Protein AF-A0A7Z1KKK1-F1 (afdb_monomer_lite)

Sequence (90 aa):
MTQEITLTCYSLPAAPGLDNIKFEKGREHDRQALGFILPANTQLQIRQPNNNAGNARLRLLCNDSACEKSLTLNGNWQTISTTVDSVPFI

Secondary structure (DSSP, 8-state):
-PPP-------PPP-HHHHHTT--TTTT----B-SS-B-TTPPEEE--S--TT---EEEEE-S-TTT-EEEE--SS-EEE--SS-BEEE-

InterPro domains:
  IPR031161 Peptidase family M60 domain [PS51723] (29-90)

pLDDT: mean 91.44, std 7.55, range [50.34, 97.94]

Structure (mmCIF, N/CA/C/O backbone):
data_AF-A0A7Z1KKK1-F1
#
_entry.id   AF-A0A7Z1KKK1-F1
#
loop_
_atom_site.group_PDB
_atom_site.id
_atom_site.type_symbol
_atom_site.label_atom_id
_atom_site.label_alt_id
_atom_site.label_comp_id
_atom_site.label_asym_id
_atom_site.label_entity_id
_atom_site.label_seq_id
_atom_site.pdbx_PDB_ins_code
_atom_site.Cartn_x
_atom_site.Cartn_y
_atom_site.Cartn_z
_atom_site.occupancy
_atom_site.B_iso_or_equiv
_atom_site.auth_seq_id
_atom_site.auth_comp_id
_atom_site.auth_asym_id
_atom_site.auth_atom_id
_atom_site.pdbx_PDB_model_num
ATOM 1 N N . MET A 1 1 ? 3.255 8.530 22.026 1.00 50.34 1 MET A N 1
ATOM 2 C CA . MET A 1 1 ? 4.589 8.538 21.392 1.00 50.34 1 MET A CA 1
ATOM 3 C C . MET A 1 1 ? 4.355 8.167 19.937 1.00 50.34 1 MET A C 1
ATOM 5 O O . MET A 1 1 ? 3.809 7.098 19.706 1.00 50.34 1 MET A O 1
ATOM 9 N N . THR A 1 2 ? 4.602 9.070 18.988 1.00 65.88 2 THR A N 1
ATOM 10 C CA . THR A 1 2 ? 4.378 8.792 17.558 1.00 65.88 2 THR A CA 1
ATOM 11 C C . THR A 1 2 ? 5.606 8.073 17.019 1.00 65.88 2 THR A C 1
ATOM 13 O O . THR A 1 2 ? 6.714 8.581 17.172 1.00 65.88 2 THR A O 1
ATOM 16 N N . GLN A 1 3 ? 5.427 6.881 16.451 1.00 78.94 3 GLN A N 1
ATOM 17 C CA . GLN A 1 3 ? 6.513 6.141 15.816 1.00 78.94 3 GLN A CA 1
ATOM 18 C C . GLN A 1 3 ? 6.622 6.583 14.357 1.00 78.94 3 GLN A C 1
ATOM 20 O O . GLN A 1 3 ? 5.661 6.456 13.602 1.00 78.94 3 GLN A O 1
ATOM 25 N N . GLU A 1 4 ? 7.780 7.112 13.970 1.00 88.12 4 GLU A N 1
ATOM 26 C CA . GLU A 1 4 ? 8.090 7.425 12.576 1.00 88.12 4 GLU A CA 1
ATOM 27 C C . GLU A 1 4 ? 8.914 6.284 11.978 1.00 88.12 4 GLU A C 1
ATOM 29 O O . GLU A 1 4 ? 9.883 5.817 12.579 1.00 88.12 4 GLU A O 1
ATOM 34 N N . ILE A 1 5 ? 8.502 5.811 10.804 1.00 90.19 5 ILE A N 1
ATOM 35 C CA . ILE A 1 5 ? 9.153 4.717 10.084 1.00 90.19 5 ILE A CA 1
ATOM 36 C C . ILE A 1 5 ? 9.424 5.211 8.666 1.00 90.19 5 ILE A C 1
ATOM 38 O O . ILE A 1 5 ? 8.549 5.786 8.023 1.00 90.19 5 ILE A O 1
ATOM 42 N N . THR A 1 6 ? 10.640 4.982 8.175 1.00 92.75 6 THR A N 1
ATOM 43 C CA . THR A 1 6 ? 11.012 5.236 6.779 1.00 92.75 6 THR A CA 1
ATOM 44 C C . THR A 1 6 ? 11.279 3.904 6.096 1.00 92.75 6 THR A C 1
ATOM 46 O O . THR A 1 6 ? 12.034 3.084 6.614 1.00 92.75 6 THR A O 1
ATOM 49 N N . LEU A 1 7 ? 10.655 3.694 4.938 1.00 91.44 7 LEU A N 1
ATOM 50 C CA . LEU A 1 7 ? 10.770 2.471 4.149 1.00 91.44 7 LEU A CA 1
ATOM 51 C C . LEU A 1 7 ? 11.196 2.813 2.722 1.00 91.44 7 LEU A C 1
ATOM 53 O O . LEU A 1 7 ? 10.674 3.749 2.114 1.00 91.44 7 LEU A O 1
ATOM 57 N N . THR A 1 8 ? 12.127 2.029 2.187 1.00 91.06 8 THR A N 1
ATOM 58 C CA . THR A 1 8 ? 12.525 2.098 0.779 1.00 91.06 8 THR A CA 1
ATOM 59 C C . THR A 1 8 ? 11.662 1.129 -0.014 1.00 91.06 8 THR A C 1
ATOM 61 O O . THR A 1 8 ? 11.737 -0.077 0.205 1.00 91.06 8 THR A O 1
ATOM 64 N N . CYS A 1 9 ? 10.848 1.656 -0.926 1.00 87.44 9 CYS A N 1
ATOM 65 C CA . CYS A 1 9 ? 10.080 0.849 -1.873 1.00 87.44 9 CYS A CA 1
ATOM 66 C C . CYS A 1 9 ? 10.874 0.685 -3.171 1.00 87.44 9 CYS A C 1
ATOM 68 O O . CYS A 1 9 ? 11.576 1.606 -3.598 1.00 87.44 9 CYS A O 1
ATOM 70 N N . TYR A 1 10 ? 10.739 -0.470 -3.811 1.00 87.25 10 TYR A N 1
ATOM 71 C CA . TYR A 1 10 ? 11.413 -0.771 -5.074 1.00 87.25 10 TYR A CA 1
ATOM 72 C C . TYR A 1 10 ? 10.410 -0.764 -6.223 1.00 87.25 10 TYR A C 1
ATOM 74 O O . TYR A 1 10 ? 9.225 -0.991 -6.018 1.00 87.25 10 TYR A O 1
ATOM 82 N N . SER A 1 11 ? 10.869 -0.502 -7.441 1.00 83.88 11 SER A N 1
ATOM 83 C CA . SER A 1 11 ? 10.046 -0.674 -8.638 1.00 83.88 11 SER A CA 1
ATOM 84 C C . SER A 1 11 ? 10.837 -1.448 -9.675 1.00 83.88 11 SER A C 1
ATOM 86 O O . SER A 1 11 ? 12.061 -1.318 -9.769 1.00 83.88 11 SER A O 1
ATOM 88 N N . LEU A 1 12 ? 10.134 -2.281 -10.434 1.00 82.38 12 LEU A N 1
ATOM 89 C CA . LEU A 1 12 ? 10.712 -2.922 -11.602 1.00 82.38 12 LEU A CA 1
ATOM 90 C C . LEU A 1 12 ? 10.684 -1.931 -12.773 1.00 82.38 12 LEU A C 1
ATOM 92 O O . LEU A 1 12 ? 9.678 -1.240 -12.958 1.00 82.38 12 LEU A O 1
ATOM 96 N N . PRO A 1 13 ? 11.762 -1.846 -13.570 1.00 80.31 13 PRO A N 1
ATOM 97 C CA . PRO A 1 13 ? 11.751 -1.033 -14.774 1.00 80.31 13 PRO A CA 1
ATOM 98 C C . PRO A 1 13 ? 10.694 -1.552 -15.754 1.00 80.31 13 PRO A C 1
ATOM 100 O O . PRO A 1 13 ? 10.393 -2.748 -15.796 1.00 80.31 13 PRO A O 1
ATOM 103 N N . ALA A 1 14 ? 10.157 -0.645 -16.571 1.00 79.31 14 ALA A N 1
ATOM 104 C CA . ALA A 1 14 ? 9.257 -1.022 -17.652 1.00 79.31 14 ALA A CA 1
ATOM 105 C C . ALA A 1 14 ? 9.938 -2.013 -18.611 1.00 79.31 14 ALA A C 1
ATOM 107 O O . ALA A 1 14 ? 11.157 -1.978 -18.803 1.00 79.31 14 ALA A O 1
ATOM 108 N N . ALA A 1 15 ? 9.135 -2.871 -19.242 1.00 85.44 15 ALA A N 1
ATOM 109 C CA . ALA A 1 15 ? 9.585 -3.846 -20.229 1.00 85.44 15 ALA A CA 1
ATOM 110 C C . ALA A 1 15 ? 8.947 -3.526 -21.595 1.00 85.44 15 ALA A C 1
ATOM 112 O O . ALA A 1 15 ? 7.958 -4.164 -21.966 1.00 85.44 15 ALA A O 1
ATOM 113 N N . PRO A 1 16 ? 9.521 -2.591 -22.386 1.00 87.06 16 PRO A N 1
ATOM 114 C CA . PRO A 1 16 ? 8.884 -2.069 -23.599 1.00 87.06 16 PRO A CA 1
ATOM 115 C C . PRO A 1 16 ? 8.502 -3.144 -24.619 1.00 87.06 16 PRO A C 1
ATOM 117 O O . PRO A 1 16 ? 7.512 -3.012 -25.329 1.00 87.06 16 PRO A O 1
ATOM 120 N N . GLY A 1 17 ? 9.261 -4.243 -24.687 1.00 89.62 17 GLY A N 1
ATOM 121 C CA . GLY A 1 17 ? 8.933 -5.373 -25.557 1.00 89.62 17 GLY A CA 1
ATOM 122 C C . GLY A 1 17 ? 7.606 -6.048 -25.195 1.00 89.62 17 GLY A C 1
ATOM 123 O O . GLY A 1 17 ? 6.835 -6.378 -26.092 1.00 89.62 17 GLY A O 1
ATOM 124 N N . LEU A 1 18 ? 7.318 -6.201 -23.897 1.00 87.38 18 LEU A N 1
ATOM 125 C CA . LEU A 1 18 ? 6.043 -6.729 -23.399 1.00 87.38 18 LEU A CA 1
ATOM 126 C C . LEU A 1 18 ? 4.910 -5.713 -23.586 1.00 87.38 18 LEU A C 1
ATOM 128 O O . LEU A 1 18 ? 3.784 -6.091 -23.910 1.00 87.38 18 LEU A O 1
ATOM 132 N N . ASP A 1 19 ? 5.224 -4.424 -23.451 1.00 84.81 19 ASP A N 1
ATOM 133 C CA . ASP A 1 19 ? 4.272 -3.337 -23.682 1.00 84.81 19 ASP A CA 1
ATOM 134 C C . ASP A 1 19 ? 3.821 -3.286 -25.148 1.00 84.81 19 ASP A C 1
ATOM 136 O O . ASP A 1 19 ? 2.625 -3.207 -25.433 1.00 84.81 19 ASP A O 1
ATOM 140 N N . ASN A 1 20 ? 4.763 -3.419 -26.084 1.00 90.38 20 ASN A N 1
ATOM 141 C CA . ASN A 1 20 ? 4.505 -3.363 -27.524 1.00 90.38 20 ASN A CA 1
ATOM 142 C C . ASN A 1 20 ? 3.596 -4.495 -28.014 1.00 90.38 20 ASN A C 1
ATOM 144 O O . ASN A 1 20 ? 2.785 -4.290 -28.918 1.00 90.38 20 ASN A O 1
ATOM 148 N N . ILE A 1 21 ? 3.703 -5.681 -27.410 1.00 93.38 21 ILE A N 1
ATOM 149 C CA . ILE A 1 21 ? 2.835 -6.826 -27.726 1.00 93.38 21 ILE A CA 1
ATOM 150 C C . ILE A 1 21 ? 1.528 -6.820 -26.922 1.00 93.38 21 ILE A C 1
ATOM 152 O O . ILE A 1 21 ? 0.770 -7.785 -26.996 1.00 93.38 21 ILE A O 1
ATOM 156 N N . LYS A 1 22 ? 1.258 -5.752 -26.156 1.00 86.69 22 LYS A N 1
ATOM 157 C CA . LYS A 1 22 ? 0.078 -5.609 -25.290 1.00 86.69 22 LYS A CA 1
ATOM 158 C C . LYS A 1 22 ? -0.068 -6.765 -24.298 1.00 86.69 22 LYS A C 1
ATOM 160 O O . LYS A 1 22 ? -1.165 -7.256 -24.044 1.00 86.69 22 LYS A O 1
ATOM 165 N N . PHE A 1 23 ? 1.047 -7.233 -23.746 1.00 86.44 23 PHE A N 1
ATOM 166 C CA . PHE A 1 23 ? 1.007 -8.239 -22.696 1.00 86.44 23 PHE A CA 1
ATOM 167 C C . PHE A 1 23 ? 0.528 -7.590 -21.394 1.00 86.44 23 PHE A C 1
ATOM 169 O O . PHE A 1 23 ? 1.230 -6.768 -20.813 1.00 86.44 23 PHE A O 1
ATOM 176 N N . GLU A 1 24 ? -0.673 -7.942 -20.938 1.00 83.69 24 GLU A N 1
ATOM 177 C CA . GLU A 1 24 ? -1.312 -7.304 -19.774 1.00 83.69 24 GLU A CA 1
ATOM 178 C C . GLU A 1 24 ? -1.163 -8.104 -18.473 1.00 83.69 24 GLU A C 1
ATOM 180 O O . GLU A 1 24 ? -1.276 -7.557 -17.375 1.00 83.69 24 GLU A O 1
ATOM 185 N N . LYS A 1 25 ? -0.880 -9.409 -18.563 1.00 83.44 25 LYS A N 1
ATOM 186 C CA . LYS A 1 25 ? -0.881 -10.297 -17.396 1.00 83.44 25 LYS A CA 1
ATOM 187 C C . LYS A 1 25 ? 0.230 -9.916 -16.411 1.00 83.44 25 LYS A C 1
ATOM 189 O O . LYS A 1 25 ? 1.409 -10.040 -16.719 1.00 83.44 25 LYS A O 1
ATOM 194 N N . GLY A 1 26 ? -0.155 -9.528 -15.196 1.00 78.75 26 GLY A N 1
ATOM 195 C CA . GLY A 1 26 ? 0.782 -9.200 -14.116 1.00 78.75 26 GLY A CA 1
ATOM 196 C C . GLY A 1 26 ? 1.348 -7.778 -14.165 1.00 78.75 26 GLY A C 1
ATOM 197 O O . GLY A 1 26 ? 2.159 -7.433 -13.307 1.00 78.75 26 GLY A O 1
ATOM 198 N N . ARG A 1 27 ? 0.921 -6.936 -15.115 1.00 81.00 27 ARG A N 1
ATOM 199 C CA . ARG A 1 27 ? 1.261 -5.506 -15.107 1.00 81.00 27 ARG A CA 1
ATOM 200 C C . ARG A 1 27 ? 0.583 -4.799 -13.944 1.00 81.00 27 ARG A C 1
ATOM 202 O O . ARG A 1 27 ? -0.575 -5.071 -13.669 1.00 81.00 27 ARG A O 1
ATOM 209 N N . GLU A 1 28 ? 1.301 -3.886 -13.287 1.00 79.12 28 GLU A N 1
ATOM 210 C CA . GLU A 1 28 ? 0.778 -3.062 -12.176 1.00 79.12 28 GLU A CA 1
ATOM 211 C C . GLU A 1 28 ? 0.213 -3.874 -10.994 1.00 79.12 28 GLU A C 1
ATOM 213 O O . GLU A 1 28 ? -0.590 -3.385 -10.196 1.00 79.12 28 GLU A O 1
ATOM 218 N N . HIS A 1 29 ? 0.621 -5.140 -10.884 1.00 83.88 29 HIS A N 1
ATOM 219 C CA . HIS A 1 29 ? 0.197 -6.045 -9.820 1.00 83.88 29 HIS A CA 1
ATOM 220 C C . HIS A 1 29 ? 1.212 -6.137 -8.677 1.00 83.88 29 HIS A C 1
ATOM 222 O O . HIS A 1 29 ? 0.902 -6.783 -7.675 1.00 83.88 29 HIS A O 1
ATOM 228 N N . ASP A 1 30 ? 2.390 -5.512 -8.811 1.00 86.12 30 ASP A N 1
ATOM 229 C CA . ASP A 1 30 ? 3.345 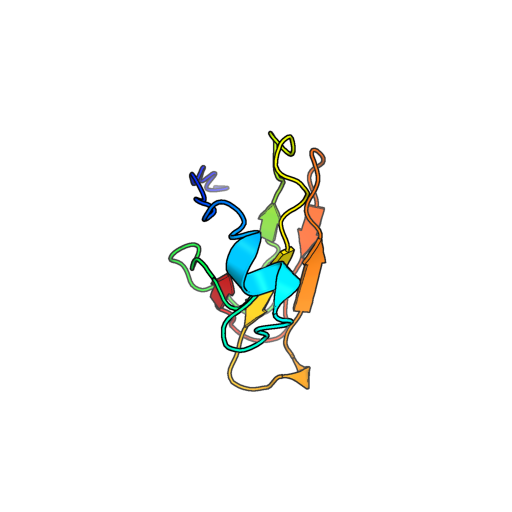-5.427 -7.705 1.00 86.12 30 ASP A CA 1
ATOM 230 C C . ASP A 1 30 ? 2.715 -4.677 -6.529 1.00 86.12 30 ASP A C 1
ATOM 232 O O . ASP A 1 30 ? 2.014 -3.678 -6.715 1.00 86.12 30 ASP A O 1
ATOM 236 N N . ARG A 1 31 ? 2.924 -5.215 -5.330 1.00 90.06 31 ARG A N 1
ATOM 237 C CA . ARG A 1 31 ? 2.457 -4.638 -4.072 1.00 90.06 31 ARG A CA 1
ATOM 238 C C . ARG A 1 31 ? 3.468 -4.952 -2.988 1.00 90.06 31 ARG A C 1
ATOM 240 O O . ARG A 1 31 ? 3.811 -6.115 -2.777 1.00 90.06 31 ARG A O 1
ATOM 247 N N . GLN A 1 32 ? 3.875 -3.933 -2.248 1.00 93.69 32 GLN A N 1
ATOM 248 C CA . GLN A 1 32 ? 4.846 -4.062 -1.168 1.00 93.69 32 GLN A CA 1
ATOM 249 C C . GLN A 1 32 ? 4.170 -3.735 0.162 1.00 93.69 32 GLN A C 1
ATOM 251 O O . GLN A 1 32 ? 3.660 -2.635 0.370 1.00 93.69 32 GLN A O 1
ATOM 256 N N . ALA A 1 33 ? 4.124 -4.720 1.062 1.00 93.69 33 ALA A N 1
ATOM 257 C CA . ALA A 1 33 ? 3.549 -4.542 2.391 1.00 93.69 33 ALA A CA 1
ATOM 258 C C . ALA A 1 33 ? 4.436 -3.618 3.233 1.00 93.69 33 ALA A C 1
ATOM 260 O O . ALA A 1 33 ? 5.652 -3.796 3.274 1.00 93.69 33 ALA A O 1
ATOM 261 N N . LEU A 1 34 ? 3.826 -2.695 3.980 1.00 94.56 34 LEU A N 1
ATOM 262 C CA . LEU A 1 34 ? 4.571 -1.832 4.907 1.00 94.56 34 LEU A CA 1
ATOM 263 C C . LEU A 1 34 ? 4.965 -2.539 6.218 1.00 94.56 34 LEU A C 1
ATOM 265 O O . LEU A 1 34 ? 5.677 -1.965 7.037 1.00 94.56 34 LEU A O 1
ATOM 269 N N . GLY A 1 35 ? 4.523 -3.785 6.418 1.00 93.62 35 GLY A N 1
ATOM 270 C CA . GLY A 1 35 ? 4.999 -4.655 7.499 1.00 93.62 35 GLY A CA 1
ATOM 271 C C . GLY A 1 35 ? 4.292 -4.492 8.847 1.00 93.62 35 GLY A C 1
ATOM 272 O O . GLY A 1 35 ? 4.787 -5.000 9.848 1.00 93.62 35 GLY A O 1
ATOM 273 N N . PHE A 1 36 ? 3.143 -3.815 8.896 1.00 93.94 36 PHE A N 1
ATOM 274 C CA . PHE A 1 36 ? 2.341 -3.676 10.114 1.00 93.94 36 PHE A CA 1
ATOM 275 C C . PHE A 1 36 ? 0.838 -3.742 9.822 1.00 93.94 36 PHE A C 1
ATOM 277 O O . PHE A 1 36 ? 0.405 -3.577 8.683 1.00 93.94 36 PHE A O 1
ATOM 284 N N . ILE A 1 37 ? 0.044 -3.978 10.867 1.00 96.19 37 ILE A N 1
ATOM 285 C CA . ILE A 1 37 ? -1.419 -3.872 10.831 1.00 96.19 37 ILE A CA 1
ATOM 286 C C . ILE A 1 37 ? -1.785 -2.475 11.330 1.00 96.19 37 ILE A C 1
ATOM 288 O O . ILE A 1 37 ? -1.315 -2.062 12.389 1.00 96.19 37 ILE A O 1
ATOM 292 N N . LEU A 1 38 ? -2.606 -1.750 10.573 1.00 96.19 38 LEU A N 1
ATOM 293 C CA . LEU A 1 38 ? -3.208 -0.491 10.992 1.00 96.19 38 LEU A CA 1
ATOM 294 C C . LEU A 1 38 ? -4.548 -0.797 11.682 1.00 96.19 38 LEU A C 1
ATOM 296 O O . LEU A 1 38 ? -5.480 -1.231 10.998 1.00 96.19 38 LEU A O 1
ATOM 300 N N . PRO A 1 39 ? -4.673 -0.581 13.003 1.00 97.25 39 PRO A N 1
ATOM 301 C CA . PRO A 1 39 ? -5.915 -0.862 13.708 1.00 97.25 39 PRO A CA 1
ATOM 302 C C . PRO A 1 39 ? -7.059 0.048 13.254 1.00 97.25 39 PRO A C 1
ATOM 304 O O . PRO A 1 39 ? -6.843 1.197 12.849 1.00 97.25 39 PRO A O 1
ATOM 307 N N 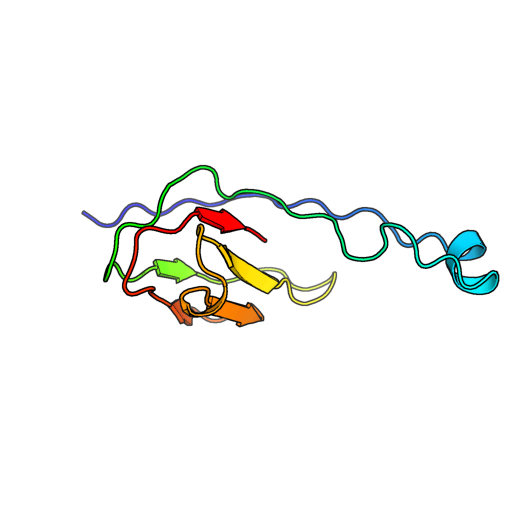. ALA A 1 40 ? -8.289 -0.439 13.393 1.00 97.31 40 ALA A N 1
ATOM 308 C CA . ALA A 1 40 ? -9.506 0.307 13.109 1.00 97.31 40 ALA A CA 1
ATOM 309 C C . ALA A 1 40 ? -9.493 1.712 13.738 1.00 97.31 40 ALA A C 1
ATOM 311 O O . ALA A 1 40 ? -9.109 1.906 14.892 1.00 97.31 40 ALA A O 1
ATOM 312 N N . ASN A 1 41 ? -9.949 2.703 12.973 1.00 96.94 41 ASN A N 1
ATOM 313 C CA . ASN A 1 41 ? -10.060 4.113 13.358 1.00 96.94 41 ASN A CA 1
ATOM 314 C C . ASN A 1 41 ? -8.734 4.787 13.762 1.00 96.94 41 ASN A C 1
ATOM 316 O O . ASN A 1 41 ? -8.742 5.919 14.247 1.00 96.94 41 ASN A O 1
ATOM 320 N N . THR A 1 42 ? -7.594 4.141 13.512 1.00 96.50 42 THR A N 1
ATOM 321 C CA . THR A 1 42 ? -6.272 4.735 13.723 1.00 96.50 42 THR A CA 1
ATOM 322 C C . THR A 1 42 ? -5.878 5.570 12.510 1.00 96.50 42 THR A C 1
ATOM 324 O O . THR A 1 42 ? -6.031 5.145 11.364 1.00 96.50 42 THR A O 1
ATOM 327 N N . GLN A 1 43 ? -5.373 6.780 12.752 1.00 95.81 43 GLN A N 1
ATOM 328 C CA . GLN A 1 43 ? -4.877 7.652 11.692 1.00 95.81 43 GLN A CA 1
ATOM 329 C C . GLN A 1 43 ? -3.444 7.277 11.314 1.00 95.81 43 GLN A C 1
ATOM 331 O O . GLN A 1 43 ? -2.550 7.287 12.157 1.00 95.81 43 GLN A O 1
ATOM 336 N N . LEU A 1 44 ? -3.227 7.009 10.029 1.00 96.25 44 LEU A N 1
ATOM 337 C CA . LEU A 1 44 ? -1.907 6.897 9.426 1.00 96.25 44 LEU A CA 1
ATOM 338 C C . LEU A 1 44 ? -1.566 8.213 8.726 1.00 96.25 44 LEU A C 1
ATOM 340 O O . LEU A 1 44 ? -2.296 8.641 7.830 1.00 96.25 44 LEU A O 1
ATOM 344 N N . GLN A 1 45 ? -0.448 8.824 9.116 1.00 96.81 45 GLN A N 1
ATOM 345 C CA . GLN A 1 45 ? 0.174 9.920 8.376 1.00 96.81 45 GLN A CA 1
ATOM 346 C C . GLN A 1 45 ? 1.292 9.370 7.493 1.00 96.81 45 GLN A C 1
ATOM 348 O O . GLN A 1 45 ? 2.159 8.640 7.966 1.00 96.81 45 GLN A O 1
ATOM 353 N N . ILE A 1 46 ? 1.268 9.707 6.207 1.00 96.38 46 ILE A N 1
ATOM 354 C CA . ILE A 1 46 ? 2.210 9.180 5.216 1.00 96.38 46 ILE A CA 1
ATOM 355 C C . ILE A 1 46 ? 2.518 10.226 4.140 1.00 96.38 46 ILE A C 1
ATOM 357 O O . ILE A 1 46 ? 1.683 11.077 3.833 1.00 96.38 46 ILE A O 1
ATOM 361 N N . ARG A 1 47 ? 3.717 10.158 3.559 1.00 96.38 47 ARG A N 1
ATOM 362 C CA . ARG A 1 47 ? 4.125 10.915 2.368 1.00 96.38 47 ARG A CA 1
ATOM 363 C C . ARG A 1 47 ? 5.147 10.125 1.557 1.00 96.38 47 ARG A C 1
ATOM 365 O O . ARG A 1 47 ? 5.798 9.233 2.094 1.00 96.38 47 ARG A O 1
ATOM 372 N N . GLN A 1 48 ? 5.338 10.505 0.299 1.00 95.56 48 GLN A N 1
ATOM 373 C CA . GLN A 1 48 ? 6.411 10.024 -0.569 1.00 95.56 48 GLN A CA 1
ATOM 374 C C . GLN A 1 48 ? 7.382 11.184 -0.852 1.00 95.56 48 GLN A C 1
ATOM 376 O O . GLN A 1 48 ? 7.125 11.987 -1.747 1.00 95.56 48 GLN A O 1
ATOM 381 N N . PRO A 1 49 ? 8.503 11.300 -0.113 1.00 93.94 49 PRO A N 1
ATOM 382 C CA . PRO A 1 49 ? 9.416 12.439 -0.249 1.00 93.94 49 PRO A CA 1
ATOM 383 C C . PRO A 1 49 ? 10.086 12.559 -1.627 1.00 93.94 49 PRO A C 1
ATOM 385 O O . PRO A 1 49 ? 10.418 13.664 -2.041 1.00 93.94 49 PRO A O 1
ATOM 388 N N . ASN A 1 50 ? 10.296 11.436 -2.323 1.00 90.69 50 ASN A N 1
ATOM 389 C CA . ASN A 1 50 ? 10.887 11.383 -3.660 1.00 90.69 50 ASN A CA 1
ATOM 390 C C . ASN A 1 50 ? 9.919 10.694 -4.630 1.00 90.69 50 ASN A C 1
ATOM 392 O O . ASN A 1 50 ? 9.632 9.505 -4.478 1.00 90.69 50 ASN A O 1
ATOM 396 N N . ASN A 1 51 ? 9.447 11.432 -5.632 1.00 88.19 51 ASN A N 1
ATOM 397 C CA . ASN A 1 51 ? 8.505 10.962 -6.645 1.00 88.19 51 ASN A CA 1
ATOM 398 C C . ASN A 1 51 ? 9.052 11.032 -8.079 1.00 88.19 51 ASN A C 1
ATOM 400 O O . ASN A 1 51 ? 8.277 11.069 -9.033 1.00 88.19 51 ASN A O 1
ATOM 404 N N . ASN A 1 52 ? 10.377 10.988 -8.252 1.00 87.94 52 ASN A N 1
ATOM 405 C CA . ASN A 1 52 ? 11.011 11.008 -9.577 1.00 87.94 52 ASN A CA 1
ATOM 406 C C . ASN A 1 52 ? 10.557 9.844 -10.476 1.00 87.94 52 ASN A C 1
ATOM 408 O O . ASN A 1 52 ? 10.501 9.990 -11.692 1.00 87.94 52 ASN A O 1
ATOM 412 N N . ALA A 1 53 ? 10.222 8.696 -9.878 1.00 81.88 53 ALA A N 1
ATOM 413 C CA . ALA A 1 53 ? 9.707 7.514 -10.574 1.00 81.88 53 ALA A CA 1
ATOM 414 C C . ALA A 1 53 ? 8.168 7.495 -10.694 1.00 81.88 53 ALA A C 1
ATOM 416 O O . ALA A 1 53 ? 7.590 6.481 -11.072 1.00 81.88 53 ALA A O 1
ATOM 417 N N . GLY A 1 54 ? 7.498 8.601 -10.357 1.00 88.44 54 GLY A N 1
ATOM 418 C CA . GLY A 1 54 ? 6.046 8.694 -10.264 1.00 88.44 54 GLY A CA 1
ATOM 419 C C . GLY A 1 54 ? 5.521 8.578 -8.832 1.00 88.44 54 GLY A C 1
ATOM 420 O O . GLY A 1 54 ? 6.264 8.359 -7.870 1.00 88.44 54 GLY A O 1
ATOM 421 N N . ASN A 1 55 ? 4.209 8.764 -8.702 1.00 93.06 55 ASN A N 1
ATOM 422 C CA . ASN A 1 55 ? 3.512 8.733 -7.421 1.00 93.06 55 ASN A CA 1
ATOM 423 C C . ASN A 1 55 ? 3.018 7.316 -7.117 1.00 93.06 55 ASN A C 1
ATOM 425 O O . ASN A 1 55 ? 2.282 6.727 -7.911 1.00 93.06 55 ASN A O 1
ATOM 429 N N . ALA A 1 56 ? 3.378 6.796 -5.950 1.00 92.81 56 ALA A N 1
ATOM 430 C CA . ALA A 1 56 ? 2.944 5.488 -5.490 1.00 92.81 56 ALA A CA 1
ATOM 431 C C . ALA A 1 56 ? 1.506 5.529 -4.940 1.00 92.81 56 ALA A C 1
ATOM 433 O O . ALA A 1 56 ? 1.002 6.585 -4.538 1.00 92.81 56 ALA A O 1
ATOM 434 N N . ARG A 1 57 ? 0.822 4.379 -4.911 1.00 95.25 57 ARG A N 1
ATOM 435 C CA . ARG A 1 57 ? -0.567 4.279 -4.444 1.00 95.25 57 ARG A CA 1
ATOM 436 C C . ARG A 1 57 ? -0.644 3.467 -3.160 1.00 95.25 57 ARG A C 1
ATOM 438 O O . ARG A 1 57 ? -0.622 2.246 -3.203 1.00 95.25 57 ARG A O 1
ATOM 445 N N . LEU A 1 58 ? -0.869 4.143 -2.037 1.00 96.62 58 LEU A N 1
ATOM 446 C CA . LEU A 1 58 ? -1.179 3.468 -0.782 1.00 96.62 58 LEU A CA 1
ATOM 447 C C . LEU A 1 58 ? -2.556 2.806 -0.858 1.00 96.62 58 LEU A C 1
ATOM 449 O O . LEU A 1 58 ? -3.538 3.427 -1.278 1.00 96.62 58 LEU A O 1
ATOM 453 N N . ARG A 1 59 ? -2.635 1.564 -0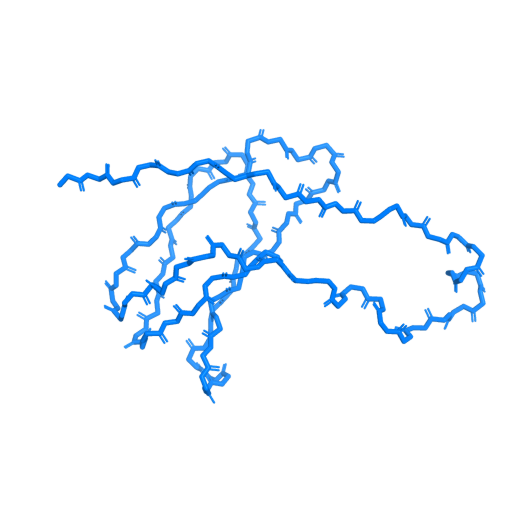.386 1.00 97.06 59 ARG A N 1
ATOM 454 C CA . ARG A 1 59 ? -3.862 0.788 -0.218 1.00 97.06 59 ARG A CA 1
ATOM 455 C C . ARG A 1 59 ? -3.920 0.222 1.195 1.00 97.06 59 ARG A C 1
ATOM 457 O O . ARG A 1 59 ? -2.974 -0.411 1.647 1.00 97.06 59 ARG A O 1
ATOM 464 N N . LEU A 1 60 ? -5.035 0.439 1.874 1.00 97.69 60 LEU A N 1
ATOM 465 C CA . LEU A 1 60 ? -5.372 -0.184 3.146 1.00 97.69 60 LEU A CA 1
ATOM 466 C C . LEU A 1 60 ? -6.310 -1.348 2.839 1.00 97.69 60 LEU A C 1
ATOM 468 O O . LEU A 1 60 ? -7.483 -1.124 2.539 1.00 97.69 60 LEU A O 1
ATOM 472 N N . LEU A 1 61 ? -5.757 -2.562 2.826 1.00 96.94 61 LEU A N 1
ATOM 473 C CA . LEU A 1 61 ? -6.456 -3.774 2.395 1.00 96.94 61 LEU A CA 1
ATOM 474 C C . LEU A 1 61 ? -7.014 -4.543 3.593 1.00 96.94 61 LEU A C 1
ATOM 476 O O . LEU A 1 61 ? -6.403 -4.561 4.664 1.00 96.94 61 LEU A O 1
ATOM 480 N N . CYS A 1 62 ? -8.154 -5.200 3.404 1.00 96.06 62 CYS A N 1
ATOM 481 C CA . CYS A 1 62 ? -8.775 -6.058 4.413 1.00 96.06 62 CYS A CA 1
ATOM 482 C C . CYS A 1 62 ? -9.573 -7.186 3.737 1.00 96.06 62 CYS A C 1
ATOM 484 O O . CYS A 1 62 ? -9.469 -7.394 2.532 1.00 96.06 62 CYS A O 1
ATOM 486 N N . ASN A 1 63 ? -10.336 -7.963 4.508 1.00 94.69 63 ASN A N 1
ATOM 487 C CA . ASN A 1 63 ? -11.141 -9.062 3.965 1.00 94.69 63 ASN A CA 1
ATOM 488 C C . ASN A 1 63 ? -12.409 -8.596 3.221 1.00 94.69 63 ASN A C 1
ATOM 490 O O . ASN A 1 63 ? -13.038 -9.413 2.551 1.00 94.69 63 ASN A O 1
ATOM 494 N N . ASP A 1 64 ? -12.782 -7.320 3.339 1.00 94.88 64 ASP A N 1
ATOM 495 C CA . ASP A 1 64 ? -13.950 -6.726 2.694 1.00 94.88 64 ASP A CA 1
ATOM 496 C C . ASP A 1 64 ? -13.555 -5.504 1.853 1.00 94.88 64 ASP A C 1
ATOM 498 O O . ASP A 1 64 ? -13.238 -4.434 2.372 1.00 94.88 64 ASP A O 1
ATOM 502 N N . SER A 1 65 ? -13.643 -5.647 0.529 1.00 94.06 65 SER A N 1
ATOM 503 C CA . SER A 1 65 ? -13.324 -4.583 -0.431 1.00 94.06 65 SER A CA 1
ATOM 504 C C . SER A 1 65 ? -1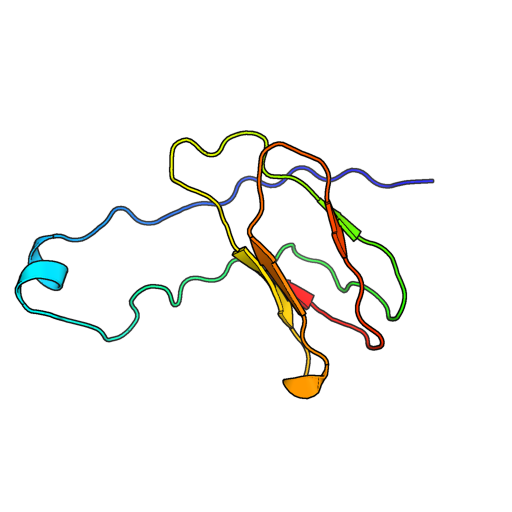4.120 -3.286 -0.235 1.00 94.06 65 SER A C 1
ATOM 506 O O . SER A 1 65 ? -13.635 -2.221 -0.611 1.00 94.06 65 SER A O 1
ATOM 508 N N . ALA A 1 66 ? -15.314 -3.338 0.372 1.00 95.94 66 ALA A N 1
ATOM 509 C CA . ALA A 1 66 ? -16.112 -2.141 0.646 1.00 95.94 66 ALA A CA 1
ATOM 510 C C . ALA A 1 66 ? -15.511 -1.275 1.769 1.00 95.94 66 ALA A C 1
ATOM 512 O O . ALA A 1 66 ? -15.781 -0.075 1.845 1.00 95.94 66 ALA A O 1
ATOM 513 N N . CYS A 1 67 ? -14.690 -1.881 2.629 1.00 94.94 67 CYS A N 1
ATOM 514 C CA . CYS A 1 67 ? -14.019 -1.225 3.746 1.00 94.94 67 CYS A CA 1
ATOM 515 C C . CYS A 1 67 ? -12.597 -0.751 3.397 1.00 94.94 67 CYS A C 1
ATOM 517 O O . CYS A 1 67 ? -11.996 0.016 4.158 1.00 94.94 67 CYS A O 1
ATOM 519 N N . GLU A 1 68 ? -12.053 -1.195 2.260 1.00 96.81 68 GLU A N 1
ATOM 520 C CA . GLU A 1 68 ? -10.727 -0.800 1.795 1.00 96.81 68 GLU A CA 1
ATOM 521 C C . GLU A 1 68 ? -10.675 0.682 1.429 1.00 96.81 68 GLU A C 1
ATOM 523 O O . GLU A 1 68 ? -11.638 1.287 0.952 1.00 96.81 68 GLU A O 1
ATOM 528 N N . LYS A 1 69 ? -9.501 1.284 1.608 1.00 97.38 69 LYS A N 1
ATOM 529 C CA . LYS A 1 69 ? -9.248 2.655 1.160 1.00 97.38 69 LYS A CA 1
ATOM 530 C C . LYS A 1 69 ? -7.935 2.749 0.420 1.00 97.38 69 LYS A C 1
ATOM 532 O O . LYS A 1 69 ? -7.015 1.968 0.639 1.00 97.38 69 LYS A O 1
ATOM 537 N N . SER A 1 70 ? -7.829 3.740 -0.455 1.00 97.25 70 SER A N 1
ATOM 538 C CA . SER A 1 70 ? -6.582 4.019 -1.157 1.00 97.25 70 SER A CA 1
ATOM 539 C C . SER A 1 70 ? -6.381 5.509 -1.353 1.00 97.25 70 SER A C 1
ATOM 541 O O . SER A 1 70 ? -7.352 6.263 -1.412 1.00 97.25 70 SER A O 1
ATOM 543 N N . LEU A 1 71 ? -5.124 5.916 -1.476 1.00 97.19 71 LEU A N 1
ATOM 544 C CA . LEU A 1 71 ? -4.751 7.267 -1.868 1.00 97.19 71 LEU A CA 1
ATOM 545 C C . LEU A 1 71 ? -3.483 7.236 -2.715 1.00 97.19 71 LEU A C 1
ATOM 547 O O . LEU A 1 71 ? -2.616 6.383 -2.529 1.00 97.19 71 LEU A O 1
ATOM 551 N N . THR A 1 72 ? -3.374 8.183 -3.638 1.00 97.00 72 THR A N 1
ATOM 552 C CA . THR A 1 72 ? -2.123 8.446 -4.349 1.00 97.00 72 THR A CA 1
ATOM 553 C C . THR A 1 72 ? -1.256 9.353 -3.486 1.00 97.00 72 THR A C 1
ATOM 555 O O . THR A 1 72 ? -1.716 10.409 -3.037 1.00 97.00 72 THR A O 1
ATOM 558 N N . LEU A 1 73 ? -0.022 8.919 -3.240 1.00 96.00 73 LEU A N 1
ATOM 559 C CA . LEU A 1 73 ? 0.945 9.635 -2.422 1.00 96.00 73 LEU A CA 1
ATOM 560 C C . LEU A 1 73 ? 1.571 10.799 -3.187 1.00 96.00 73 LEU A C 1
ATOM 562 O O . LEU A 1 73 ? 1.638 10.809 -4.415 1.00 96.00 73 LEU A O 1
ATOM 566 N N . ASN A 1 74 ? 2.052 11.785 -2.443 1.00 95.25 74 ASN A N 1
ATOM 567 C CA . ASN A 1 74 ? 2.898 12.855 -2.955 1.00 95.25 74 ASN A CA 1
ATOM 568 C C . ASN A 1 74 ? 3.876 13.330 -1.864 1.00 95.25 74 ASN A C 1
ATOM 570 O O . ASN A 1 74 ? 3.964 12.729 -0.793 1.00 95.25 74 ASN A O 1
ATOM 574 N N . GLY A 1 75 ? 4.623 14.403 -2.137 1.00 95.25 75 GLY A N 1
ATOM 575 C CA . GLY A 1 75 ? 5.625 14.947 -1.212 1.00 95.25 75 GLY A CA 1
ATOM 576 C C . GLY A 1 75 ? 5.070 15.520 0.099 1.00 95.25 75 GLY A C 1
ATOM 577 O O . GLY A 1 75 ? 5.835 15.707 1.049 1.00 95.25 75 GLY A O 1
ATOM 578 N N . ASN A 1 76 ? 3.762 15.779 0.177 1.00 96.00 76 ASN A N 1
ATOM 579 C CA . ASN A 1 76 ? 3.103 16.326 1.358 1.00 96.00 76 ASN A CA 1
ATOM 580 C C . ASN A 1 76 ? 2.584 15.217 2.276 1.00 96.00 76 ASN A C 1
ATOM 582 O O . ASN A 1 76 ? 2.206 14.139 1.822 1.00 96.00 76 ASN A O 1
ATOM 586 N N . TRP A 1 77 ? 2.517 15.509 3.576 1.00 97.06 77 TRP A N 1
ATOM 587 C CA . TRP A 1 77 ? 1.863 14.631 4.543 1.00 97.06 77 TRP A CA 1
ATOM 588 C C . TRP A 1 77 ? 0.368 14.514 4.254 1.00 97.06 77 TRP A C 1
ATOM 590 O O . TRP A 1 77 ? -0.338 15.513 4.125 1.00 97.06 77 TRP A O 1
ATOM 600 N N . GLN A 1 78 ? -0.107 13.277 4.179 1.00 97.38 78 GLN A N 1
ATOM 601 C CA . GLN A 1 78 ? -1.505 12.923 3.977 1.00 97.38 78 GLN A CA 1
ATOM 602 C C . GLN A 1 78 ? -1.958 12.003 5.109 1.00 97.38 78 GLN A C 1
ATOM 604 O O . GLN A 1 78 ? -1.183 11.178 5.590 1.00 97.38 78 GLN A O 1
ATOM 609 N N . THR A 1 79 ? -3.222 12.132 5.508 1.00 97.56 79 THR A N 1
ATOM 610 C CA . THR A 1 79 ? -3.826 11.325 6.574 1.00 97.56 79 THR A CA 1
ATOM 611 C C . THR A 1 79 ? -4.877 10.387 5.995 1.00 97.56 79 THR A C 1
ATOM 613 O O . THR A 1 79 ? -5.704 10.805 5.184 1.00 97.56 79 THR A O 1
ATOM 616 N N . ILE A 1 80 ? -4.882 9.133 6.439 1.00 97.62 80 ILE A N 1
ATOM 617 C CA . ILE A 1 80 ? -5.873 8.123 6.054 1.00 97.62 80 ILE A CA 1
ATOM 618 C C . ILE A 1 80 ? -6.172 7.177 7.219 1.00 97.62 80 ILE A C 1
ATOM 620 O O . ILE A 1 80 ? -5.326 6.946 8.078 1.00 97.62 80 ILE A O 1
ATOM 624 N N . SER A 1 81 ? -7.388 6.636 7.253 1.00 96.94 81 SER A N 1
ATOM 625 C CA . SER A 1 81 ? -7.827 5.636 8.231 1.00 96.94 81 SER A CA 1
ATOM 626 C C . SER A 1 81 ? -8.959 4.770 7.672 1.00 96.94 81 SER A C 1
ATOM 628 O O . SER A 1 81 ? -9.733 5.224 6.821 1.00 96.94 81 SER A O 1
ATOM 630 N N . THR A 1 82 ? -9.093 3.546 8.176 1.00 97.06 82 THR A N 1
ATOM 631 C CA . THR A 1 82 ? -10.207 2.613 7.913 1.00 97.06 82 THR A CA 1
ATOM 632 C C . THR A 1 82 ? -11.056 2.415 9.167 1.00 97.06 82 THR A C 1
ATOM 634 O O . THR A 1 82 ? -10.609 2.703 10.273 1.00 97.06 82 THR A O 1
ATOM 637 N N . THR A 1 83 ? -12.289 1.927 9.016 1.00 96.69 83 THR A N 1
ATOM 638 C CA . THR A 1 83 ? -13.174 1.567 10.146 1.00 96.69 83 THR A CA 1
ATOM 639 C C . THR A 1 83 ? -12.933 0.151 10.674 1.00 96.69 83 THR A C 1
ATOM 641 O O . THR A 1 83 ? -13.493 -0.218 11.701 1.00 96.69 83 THR A O 1
ATOM 644 N N . VAL A 1 84 ? -12.100 -0.626 9.981 1.00 97.50 84 VAL A N 1
ATOM 645 C CA . VAL A 1 84 ? -11.679 -1.990 10.324 1.00 97.50 84 VAL A CA 1
ATOM 646 C C . VAL A 1 84 ? -10.156 -2.068 10.346 1.00 97.50 84 VAL A C 1
ATOM 648 O O . VAL A 1 84 ? -9.486 -1.198 9.775 1.00 97.50 84 VAL A O 1
ATOM 651 N N . ASP A 1 85 ? -9.616 -3.107 10.976 1.00 97.94 85 ASP A N 1
ATOM 652 C CA . ASP A 1 85 ? -8.190 -3.418 10.901 1.00 97.94 85 ASP A CA 1
ATOM 653 C C . ASP A 1 85 ? -7.790 -3.678 9.444 1.00 97.94 85 ASP A C 1
ATOM 655 O O . ASP A 1 85 ? -8.471 -4.399 8.710 1.00 97.94 85 ASP A O 1
ATOM 659 N N . SER A 1 86 ? -6.690 -3.067 9.013 1.00 97.50 86 SER A N 1
ATOM 660 C CA . SER A 1 86 ? -6.218 -3.166 7.634 1.00 97.50 86 SER A CA 1
ATOM 661 C C . SER A 1 86 ? -4.708 -3.339 7.557 1.00 97.50 86 SER A C 1
ATOM 663 O O . SER A 1 86 ? -3.967 -2.996 8.477 1.00 97.50 86 SER A O 1
ATOM 665 N N . VAL A 1 87 ? -4.240 -3.878 6.435 1.00 97.19 87 VAL A N 1
ATOM 666 C CA . VAL A 1 87 ? -2.814 -4.006 6.135 1.00 97.19 87 VAL A CA 1
ATOM 667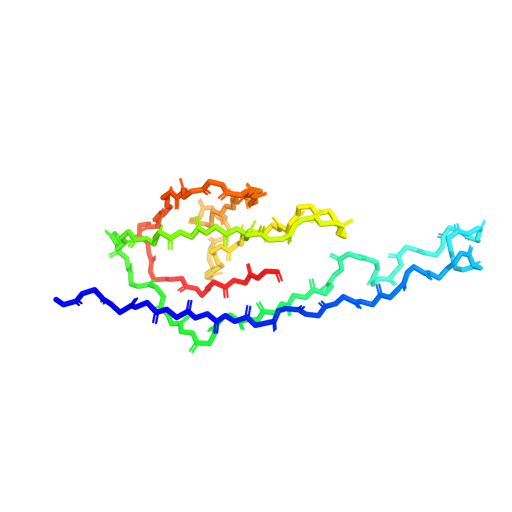 C C . VAL A 1 87 ? -2.448 -2.985 5.054 1.00 97.19 87 VAL A C 1
ATOM 669 O O . VAL A 1 87 ? -3.046 -3.011 3.973 1.00 97.19 87 VAL A O 1
ATOM 672 N N . PRO A 1 88 ? -1.490 -2.078 5.312 1.00 96.56 88 PRO A N 1
ATOM 673 C CA . PRO A 1 88 ? -1.033 -1.110 4.324 1.00 96.56 88 PRO A CA 1
ATOM 674 C C . PRO A 1 88 ? -0.097 -1.729 3.277 1.00 96.56 88 PRO A C 1
ATOM 676 O O . PRO A 1 88 ? 0.890 -2.388 3.616 1.00 96.56 88 PRO A O 1
ATOM 679 N N . PHE A 1 89 ? -0.372 -1.438 2.007 1.00 96.25 89 PHE A N 1
ATOM 680 C CA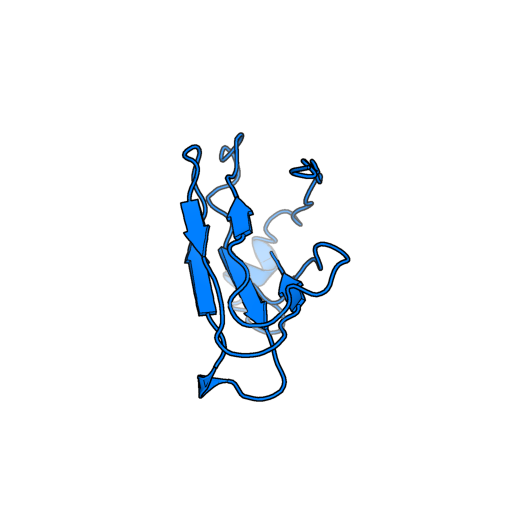 . PHE A 1 89 ? 0.450 -1.790 0.850 1.00 96.25 89 PHE A CA 1
ATOM 681 C C . PHE A 1 89 ? 0.715 -0.566 -0.020 1.00 96.25 89 PHE A C 1
ATOM 683 O O . PHE A 1 89 ? -0.169 0.278 -0.180 1.00 96.25 89 PHE A O 1
ATOM 690 N N . ILE A 1 90 ? 1.902 -0.512 -0.613 1.00 93.44 90 ILE A N 1
ATOM 691 C CA . ILE A 1 90 ? 2.262 0.410 -1.698 1.00 93.44 90 ILE A CA 1
ATOM 692 C C . ILE A 1 90 ? 2.241 -0.337 -3.025 1.00 93.44 90 ILE A C 1
ATOM 694 O O . ILE A 1 90 ? 2.679 -1.510 -3.023 1.00 93.44 90 ILE A O 1
#

Radius of gyration: 14.98 Å; chains: 1; bounding box: 29×27×49 Å

Foldseek 3Di:
DDDDDDDDDDDDDDDVVCVVVVPDPPPPVDKDWPPDKDAAPHKDKDADLDAPVHWDKKKFDDPDPVQIDIDTHHNDIDIDGTRHITTIID

Organism: Salmonella dublin (NCBI:txid98360)